Protein AF-A0A943RU64-F1 (afdb_monomer_lite)

Radius of gyration: 13.24 Å; chains: 1; bounding box: 33×18×35 Å

Secondary structure (DSSP, 8-state):
-EEEEEETTT--EEEE---PPTT---S----SS---SEEEEEEEEEEEE-TTT--EEEEEEEEEEEEE--

Foldseek 3Di:
DWKWKAFPVPRHTFDIPPDDDPPDDDPDDHTPDDDDADKTKMKMKDFDADPPPRHTPDMDIDIDIDGDDD

pLDDT: mean 91.68, std 4.9, range [71.81, 97.44]

Sequence (70 aa):
MIVQISLSDTGEMVYDSGLVEPNYHIQTDALSVDLDSGEYPAEAVFYAYDLESLEEVGSVSCQITIHILK

Structure (mmCIF, N/CA/C/O backbone):
data_AF-A0A943RU64-F1
#
_entry.id   AF-A0A943RU64-F1
#
loop_
_atom_site.group_PDB
_atom_site.id
_atom_site.type_symbol
_atom_site.label_atom_id
_atom_site.lab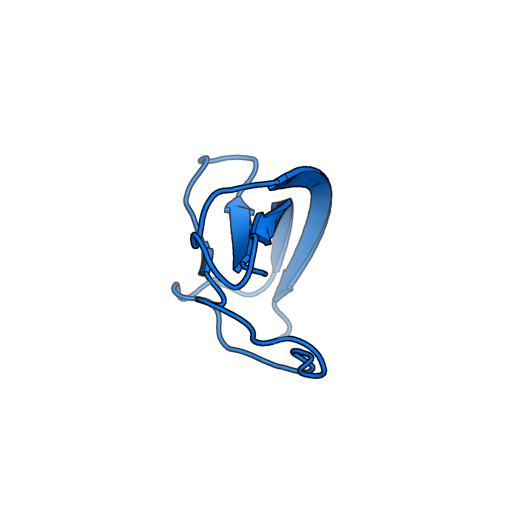el_alt_id
_atom_site.label_comp_id
_atom_site.label_asym_id
_atom_site.label_entity_id
_atom_site.label_seq_id
_atom_site.pdbx_PDB_ins_code
_atom_site.Cartn_x
_atom_site.Cartn_y
_atom_site.Cartn_z
_atom_site.occupancy
_atom_site.B_iso_or_equiv
_atom_site.auth_seq_id
_atom_site.auth_comp_id
_atom_site.auth_asym_id
_atom_site.auth_atom_id
_atom_site.pdbx_PDB_model_num
ATOM 1 N N . MET A 1 1 ? 3.853 0.493 -13.511 1.00 90.00 1 MET A N 1
ATOM 2 C CA . MET A 1 1 ? 3.844 1.189 -12.204 1.00 90.00 1 MET A CA 1
ATOM 3 C C . MET A 1 1 ? 3.463 0.185 -11.136 1.00 90.00 1 MET A C 1
ATOM 5 O O . MET A 1 1 ? 2.654 -0.679 -11.432 1.00 90.00 1 MET A O 1
ATOM 9 N N . ILE A 1 2 ? 4.020 0.284 -9.936 1.00 93.44 2 ILE A N 1
ATOM 10 C CA . ILE A 1 2 ? 3.583 -0.503 -8.774 1.00 93.44 2 ILE A CA 1
ATOM 11 C C . ILE A 1 2 ? 3.159 0.478 -7.684 1.00 93.44 2 ILE A C 1
ATOM 13 O O . ILE A 1 2 ? 3.798 1.516 -7.514 1.00 93.44 2 ILE A O 1
ATOM 17 N N . VAL A 1 3 ? 2.073 0.172 -6.982 1.00 94.25 3 VAL A N 1
ATOM 18 C CA . VAL A 1 3 ? 1.592 0.932 -5.829 1.00 94.25 3 VAL A CA 1
ATOM 19 C C . VAL A 1 3 ? 1.637 0.022 -4.616 1.00 94.25 3 VAL A C 1
ATOM 21 O O . VAL A 1 3 ? 0.984 -1.019 -4.603 1.00 94.25 3 VAL A O 1
ATOM 24 N N . GLN A 1 4 ? 2.384 0.431 -3.599 1.00 96.25 4 GLN A N 1
ATOM 25 C CA . GLN A 1 4 ? 2.455 -0.267 -2.320 1.00 96.25 4 GLN A CA 1
ATOM 26 C C . GLN A 1 4 ? 1.938 0.644 -1.220 1.00 96.25 4 GLN A C 1
ATOM 28 O O . GLN A 1 4 ? 2.219 1.843 -1.225 1.00 96.25 4 GLN A O 1
ATOM 33 N N . ILE A 1 5 ? 1.170 0.083 -0.290 1.00 96.75 5 ILE A N 1
ATOM 34 C CA . ILE A 1 5 ? 0.675 0.817 0.873 1.00 96.75 5 ILE A CA 1
ATOM 35 C C . ILE A 1 5 ? 1.074 0.062 2.129 1.00 96.75 5 ILE A C 1
ATOM 37 O O . ILE A 1 5 ? 0.798 -1.134 2.253 1.00 96.75 5 ILE A O 1
ATOM 41 N N . SER A 1 6 ? 1.666 0.785 3.073 1.00 96.88 6 SER A N 1
ATOM 42 C CA . SER A 1 6 ? 2.072 0.255 4.371 1.00 96.88 6 SER A CA 1
ATOM 43 C C . SER A 1 6 ? 1.480 1.080 5.505 1.00 96.88 6 SER A C 1
ATOM 45 O O . SER A 1 6 ? 1.401 2.304 5.410 1.00 96.88 6 SER A O 1
ATOM 47 N N . LEU A 1 7 ? 1.071 0.427 6.592 1.00 95.94 7 LEU A N 1
ATOM 48 C CA . LEU A 1 7 ? 0.591 1.118 7.789 1.00 95.94 7 LEU A CA 1
ATOM 49 C C . LEU A 1 7 ? 1.727 1.914 8.428 1.00 95.94 7 LEU A C 1
ATOM 51 O O . LEU A 1 7 ? 2.821 1.390 8.628 1.00 95.94 7 LEU A O 1
ATOM 55 N N . SER A 1 8 ? 1.454 3.158 8.814 1.00 93.75 8 SER A N 1
ATOM 56 C CA . SER A 1 8 ? 2.467 4.034 9.414 1.00 93.75 8 SER A CA 1
ATOM 57 C C . SER A 1 8 ? 2.905 3.564 10.803 1.00 93.75 8 SER A C 1
ATOM 59 O O . SER A 1 8 ? 4.042 3.802 11.201 1.00 93.75 8 SER A O 1
ATOM 61 N N . ASP A 1 9 ? 2.014 2.895 11.538 1.00 89.44 9 ASP A N 1
ATOM 62 C CA . ASP A 1 9 ? 2.262 2.484 12.922 1.00 89.44 9 ASP A CA 1
ATOM 63 C C . ASP A 1 9 ? 3.161 1.243 13.009 1.00 89.44 9 ASP A C 1
ATOM 65 O O . ASP A 1 9 ? 4.045 1.166 13.864 1.00 89.44 9 ASP A O 1
ATOM 69 N N . THR A 1 10 ? 2.934 0.260 12.132 1.00 91.50 10 THR A N 1
ATOM 70 C CA . THR A 1 10 ? 3.631 -1.037 12.157 1.00 91.50 10 THR A CA 1
ATOM 71 C C . THR A 1 10 ? 4.655 -1.197 11.036 1.00 91.50 10 THR A C 1
ATOM 73 O O . THR A 1 10 ? 5.532 -2.053 11.138 1.00 91.50 10 THR A O 1
ATOM 76 N N . GLY A 1 11 ? 4.557 -0.402 9.967 1.00 91.19 11 GLY A N 1
ATOM 77 C CA . GLY A 1 11 ? 5.303 -0.608 8.724 1.00 91.19 11 GLY A CA 1
ATOM 78 C C . GLY A 1 11 ? 4.834 -1.826 7.921 1.00 91.19 11 GLY A C 1
ATOM 79 O O . GLY A 1 11 ? 5.490 -2.207 6.954 1.00 91.19 11 GLY A O 1
ATOM 80 N N . GLU A 1 12 ? 3.730 -2.462 8.320 1.00 94.06 12 GLU A N 1
ATOM 81 C CA . GLU A 1 12 ? 3.188 -3.632 7.636 1.00 94.06 12 GLU A CA 1
ATOM 82 C C . GLU A 1 12 ? 2.592 -3.234 6.288 1.00 94.06 12 GLU A C 1
ATOM 84 O O . GLU A 1 12 ? 1.774 -2.317 6.212 1.00 94.06 12 GLU A O 1
ATOM 89 N N . MET A 1 13 ? 2.994 -3.938 5.231 1.00 95.81 13 MET A N 1
ATOM 90 C CA . MET A 1 13 ? 2.443 -3.743 3.896 1.00 95.81 13 MET A CA 1
ATOM 91 C C . MET A 1 13 ? 1.056 -4.373 3.821 1.00 95.81 13 MET A C 1
ATOM 93 O O . MET A 1 13 ? 0.900 -5.584 3.959 1.00 95.81 13 MET A O 1
ATOM 97 N N . VAL A 1 14 ? 0.054 -3.538 3.579 1.00 96.00 14 VAL A N 1
ATOM 98 C CA . VAL A 1 14 ? -1.359 -3.935 3.556 1.00 96.00 14 VAL A CA 1
ATOM 99 C C . VAL A 1 14 ? -1.932 -3.989 2.150 1.00 96.00 14 VAL A C 1
ATOM 101 O O . VAL A 1 14 ? -3.049 -4.465 1.963 1.00 96.00 14 VAL A O 1
ATOM 104 N N . TYR A 1 15 ? -1.180 -3.519 1.158 1.00 95.94 15 TYR A N 1
ATOM 105 C CA . TYR A 1 15 ? -1.582 -3.545 -0.239 1.00 95.94 15 TYR A CA 1
ATOM 106 C C . TYR A 1 15 ? -0.369 -3.517 -1.170 1.00 95.94 15 TYR A C 1
ATOM 108 O O . TYR A 1 15 ? 0.564 -2.741 -0.954 1.00 95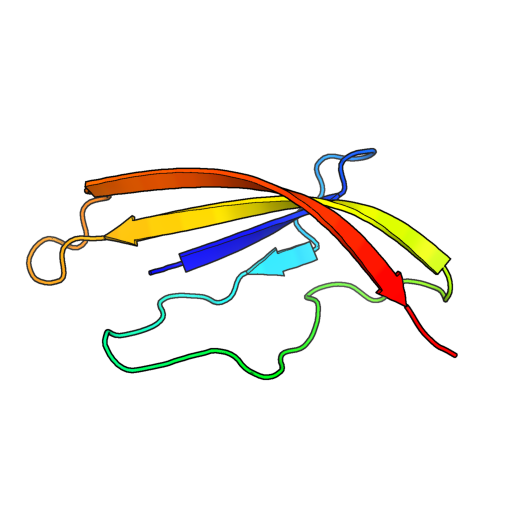.94 15 TYR A O 1
ATOM 116 N N . ASP A 1 16 ? -0.435 -4.322 -2.227 1.00 95.25 16 ASP A N 1
ATOM 117 C CA . ASP A 1 16 ? 0.472 -4.286 -3.370 1.00 95.25 16 ASP A CA 1
ATOM 118 C C . ASP A 1 16 ? -0.368 -4.475 -4.635 1.00 95.25 16 ASP A C 1
ATOM 120 O O . ASP A 1 16 ? -1.040 -5.494 -4.792 1.00 95.25 16 ASP A O 1
ATOM 124 N N . SER A 1 17 ? -0.345 -3.491 -5.533 1.00 93.19 17 SER A N 1
ATOM 125 C CA . SER A 1 17 ? -1.103 -3.569 -6.784 1.00 93.19 17 SER A CA 1
ATOM 126 C C . SER A 1 17 ? -0.556 -4.588 -7.785 1.00 93.19 17 SER A C 1
A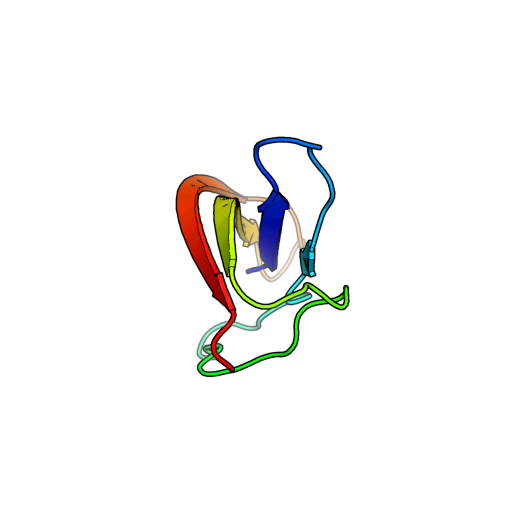TOM 128 O O . SER A 1 17 ? -1.176 -4.838 -8.818 1.00 93.19 17 SER A O 1
ATOM 130 N N . GLY A 1 18 ? 0.669 -5.070 -7.576 1.00 90.69 18 GLY A N 1
ATOM 131 C CA . GLY A 1 18 ? 1.482 -5.670 -8.620 1.00 90.69 18 GLY A CA 1
ATOM 132 C C . GLY A 1 18 ? 1.798 -4.680 -9.746 1.00 90.69 18 GLY A C 1
ATOM 133 O O . GLY A 1 18 ? 1.575 -3.467 -9.642 1.00 90.69 18 GLY A O 1
ATOM 134 N N . LEU A 1 19 ? 2.339 -5.205 -10.849 1.00 89.19 19 LEU A N 1
ATOM 135 C CA . LEU A 1 19 ? 2.681 -4.406 -12.022 1.00 89.19 19 LEU A CA 1
ATOM 136 C C . LEU A 1 19 ? 1.415 -3.943 -12.756 1.00 89.19 19 LEU A C 1
ATOM 138 O O . LEU A 1 19 ? 0.727 -4.729 -13.400 1.00 89.19 19 LEU A O 1
ATOM 142 N N . VAL A 1 20 ? 1.168 -2.637 -12.718 1.00 88.81 20 VAL A N 1
ATOM 143 C CA . VAL A 1 20 ? 0.159 -1.950 -13.527 1.00 88.81 20 VAL A CA 1
ATOM 144 C C . VAL A 1 20 ? 0.793 -1.494 -14.837 1.00 88.81 20 VAL A C 1
ATOM 146 O O . VAL A 1 20 ? 1.732 -0.686 -14.838 1.00 88.81 20 VAL A O 1
ATOM 149 N N . GLU A 1 21 ? 0.279 -2.002 -15.952 1.00 86.62 21 GLU A N 1
ATOM 150 C CA . GLU A 1 21 ? 0.704 -1.609 -17.295 1.00 86.62 21 GLU A CA 1
ATOM 151 C C . GLU A 1 21 ? 0.313 -0.152 -17.622 1.00 86.62 21 GLU A C 1
ATOM 153 O O . GLU A 1 21 ? -0.638 0.398 -17.055 1.00 86.62 21 GLU A O 1
ATOM 158 N N . PRO A 1 22 ? 1.016 0.516 -18.551 1.00 83.00 22 PRO A N 1
ATOM 159 C CA . PRO A 1 22 ? 0.617 1.837 -19.021 1.00 83.00 22 PRO A CA 1
ATOM 160 C C . PRO A 1 22 ? -0.800 1.830 -19.594 1.00 83.00 22 PRO A C 1
ATOM 162 O O . PRO A 1 22 ? -1.190 0.898 -20.292 1.00 83.00 22 PRO A O 1
ATOM 165 N N . ASN A 1 23 ? -1.536 2.921 -19.381 1.00 85.25 23 ASN A N 1
ATOM 166 C CA . ASN A 1 23 ? -2.951 3.079 -19.757 1.00 85.25 23 ASN A CA 1
ATOM 167 C C . ASN A 1 23 ? -3.942 2.228 -18.944 1.00 85.25 23 ASN A C 1
ATOM 169 O O . ASN A 1 23 ? -5.125 2.207 -19.279 1.00 85.25 23 ASN A O 1
ATOM 173 N N . TYR A 1 24 ? -3.489 1.590 -17.863 1.00 88.25 24 TYR A N 1
ATOM 174 C CA . TYR A 1 24 ? -4.359 0.972 -16.869 1.00 88.25 24 TYR A CA 1
ATOM 175 C C . TYR A 1 24 ? -4.419 1.820 -15.600 1.00 88.25 24 TYR A C 1
ATOM 177 O O . TYR A 1 24 ? -3.481 2.539 -15.251 1.00 88.25 24 TYR A O 1
ATOM 185 N N . HIS A 1 25 ? -5.546 1.729 -14.901 1.00 87.44 25 HIS A N 1
ATOM 186 C CA . HIS A 1 25 ? -5.780 2.414 -13.638 1.00 87.44 25 HIS A CA 1
ATOM 187 C C . HIS A 1 25 ? -6.519 1.489 -12.673 1.00 87.44 25 HIS A C 1
ATOM 189 O O . HIS A 1 25 ? -7.362 0.689 -13.077 1.00 87.44 25 HIS A O 1
ATOM 195 N N . ILE A 1 26 ? -6.226 1.634 -11.384 1.00 87.88 26 ILE A N 1
ATOM 196 C CA . ILE A 1 26 ? -6.912 0.905 -10.318 1.00 87.88 26 ILE A CA 1
ATOM 197 C C . ILE A 1 26 ? -8.028 1.807 -9.804 1.00 87.88 26 ILE A C 1
ATOM 199 O O . ILE A 1 26 ? -7.764 2.878 -9.264 1.00 87.88 26 ILE A O 1
ATOM 203 N N . GLN A 1 27 ? -9.282 1.401 -10.007 1.00 90.94 27 GLN A N 1
ATOM 204 C CA . GLN A 1 27 ? -10.429 2.080 -9.384 1.00 90.94 27 GLN A CA 1
ATOM 205 C C . GLN A 1 27 ? -10.775 1.465 -8.033 1.00 90.94 27 GLN A C 1
ATOM 207 O O . GLN A 1 27 ? -11.237 2.156 -7.129 1.00 90.94 27 GLN A O 1
ATOM 212 N N . THR A 1 28 ? -10.615 0.150 -7.918 1.00 90.88 28 THR A N 1
ATOM 213 C CA . THR A 1 28 ? -10.977 -0.620 -6.733 1.00 90.88 28 THR A CA 1
ATOM 214 C C . THR A 1 28 ? -10.123 -1.870 -6.705 1.00 90.88 28 THR A C 1
ATOM 216 O O . THR A 1 28 ? -9.938 -2.503 -7.743 1.00 90.88 28 THR A O 1
ATOM 219 N N . ASP A 1 29 ? -9.635 -2.209 -5.522 1.00 93.19 29 ASP A N 1
ATOM 220 C CA . ASP A 1 29 ? -8.922 -3.448 -5.254 1.00 93.19 29 ASP A CA 1
ATOM 221 C C . ASP A 1 29 ? -9.101 -3.823 -3.773 1.00 93.19 29 ASP A C 1
ATOM 223 O O . ASP A 1 29 ? -9.645 -3.034 -2.992 1.00 93.19 29 ASP A O 1
ATOM 227 N N . ALA A 1 30 ? -8.694 -5.032 -3.399 1.00 91.88 30 ALA A N 1
ATOM 228 C CA . ALA A 1 30 ? -8.752 -5.532 -2.034 1.00 91.88 30 ALA A CA 1
ATOM 229 C C . ALA A 1 30 ? -7.424 -5.309 -1.300 1.00 91.88 30 ALA A C 1
ATOM 231 O O . ALA A 1 30 ? -6.347 -5.407 -1.884 1.00 91.88 30 ALA A O 1
ATOM 232 N N . LEU A 1 31 ? -7.503 -5.054 0.007 1.00 93.75 31 LEU A N 1
ATOM 233 C CA . LEU A 1 31 ? -6.326 -5.099 0.869 1.00 93.75 31 LEU A CA 1
ATOM 234 C C . LEU A 1 31 ? -5.845 -6.547 1.016 1.00 93.75 31 LEU A C 1
ATOM 236 O O . LEU A 1 31 ? -6.640 -7.486 1.043 1.00 93.75 31 LEU A O 1
ATOM 240 N N . SER A 1 32 ? -4.535 -6.714 1.160 1.00 93.38 32 SER A N 1
ATOM 241 C CA . SER A 1 32 ? -3.891 -8.011 1.395 1.00 93.38 32 SER A CA 1
ATOM 242 C C . SER A 1 32 ? -4.156 -8.560 2.802 1.00 93.38 32 SER A C 1
ATOM 244 O O . SER A 1 32 ? -3.869 -9.726 3.073 1.00 93.38 32 SER A O 1
ATOM 246 N N . VAL A 1 33 ? -4.682 -7.722 3.697 1.00 91.62 33 VAL A N 1
ATOM 247 C CA . VAL A 1 33 ? -4.993 -8.042 5.092 1.00 91.62 33 VAL A CA 1
ATOM 248 C C . VAL A 1 33 ? -6.438 -7.675 5.418 1.00 91.62 33 VAL A C 1
ATOM 250 O O . VAL A 1 33 ? -7.009 -6.755 4.831 1.00 91.62 33 VAL A O 1
ATOM 253 N N . ASP A 1 34 ? -7.011 -8.383 6.387 1.00 91.06 34 ASP A N 1
ATOM 254 C CA . ASP A 1 34 ? -8.313 -8.049 6.959 1.00 91.06 34 ASP A CA 1
ATOM 255 C C . ASP A 1 34 ? -8.104 -7.051 8.107 1.00 91.06 34 ASP A C 1
ATOM 257 O O . ASP A 1 34 ? -7.350 -7.324 9.045 1.00 91.06 34 ASP A O 1
ATOM 261 N N . LEU A 1 35 ? -8.712 -5.871 7.992 1.00 90.62 35 LEU A N 1
ATOM 262 C CA . LEU A 1 35 ? -8.653 -4.814 8.998 1.00 90.62 35 LEU A CA 1
ATOM 263 C C . LEU A 1 35 ? -10.047 -4.585 9.568 1.00 90.62 35 LEU A C 1
ATOM 265 O O . LEU A 1 35 ? -11.032 -4.526 8.830 1.00 90.62 35 LEU A O 1
ATOM 269 N N . ASP A 1 36 ? -10.114 -4.386 10.881 1.00 93.00 36 ASP A N 1
ATOM 270 C CA . ASP A 1 36 ? -11.343 -3.968 11.540 1.00 93.00 36 ASP A CA 1
ATOM 271 C C . ASP A 1 36 ? -11.793 -2.576 11.058 1.00 93.00 36 ASP A C 1
ATOM 273 O O . ASP A 1 36 ? -11.017 -1.766 10.547 1.00 93.00 36 ASP A O 1
ATOM 277 N N . SER A 1 37 ? -13.076 -2.261 11.252 1.00 94.25 37 SER A N 1
ATOM 278 C CA . SER A 1 37 ? -13.604 -0.931 10.936 1.00 94.25 37 SER A CA 1
ATOM 279 C C . SER A 1 37 ? -12.877 0.153 11.736 1.00 94.25 37 SER A C 1
ATOM 281 O O . SER A 1 37 ? -12.883 0.109 12.971 1.00 94.25 37 SER A O 1
ATOM 283 N N . GLY A 1 38 ? -12.322 1.152 11.055 1.00 94.12 38 GLY A N 1
ATOM 284 C CA . GLY A 1 38 ? -11.486 2.169 11.682 1.00 94.12 38 GLY A CA 1
ATOM 285 C C . GLY A 1 38 ? -10.782 3.079 10.681 1.00 94.12 38 GLY A C 1
ATOM 286 O O . GLY A 1 38 ? -11.039 3.026 9.476 1.00 94.12 38 GLY A O 1
ATOM 287 N N . GLU A 1 39 ? -9.895 3.921 11.205 1.00 95.56 39 GLU A N 1
ATOM 288 C CA . GLU A 1 39 ? -9.033 4.808 10.425 1.00 95.56 39 GLU A CA 1
ATOM 289 C C . GLU A 1 39 ? -7.572 4.465 10.700 1.00 95.56 39 GLU A C 1
ATOM 291 O O . GLU A 1 39 ? -7.159 4.393 11.858 1.00 95.56 39 GLU A O 1
ATOM 296 N N . TYR A 1 40 ? -6.794 4.274 9.639 1.00 95.31 40 TYR A N 1
ATOM 297 C CA . TYR A 1 40 ? -5.408 3.835 9.730 1.00 95.31 40 TYR A CA 1
ATOM 298 C C . TYR A 1 40 ? -4.508 4.790 8.942 1.00 95.31 40 TYR A C 1
ATOM 300 O O . TYR A 1 40 ? -4.633 4.875 7.715 1.00 95.31 40 TYR A O 1
ATOM 308 N N . PRO A 1 41 ? -3.604 5.531 9.607 1.00 96.62 41 PRO A N 1
ATOM 309 C CA . PRO A 1 41 ? -2.555 6.266 8.919 1.00 96.62 41 PRO A CA 1
ATOM 310 C C . PRO A 1 41 ? -1.657 5.292 8.153 1.00 96.62 41 PRO A C 1
ATOM 312 O O . PRO A 1 41 ? -1.229 4.269 8.692 1.00 96.62 41 PRO A O 1
ATOM 315 N N . ALA A 1 42 ? -1.370 5.611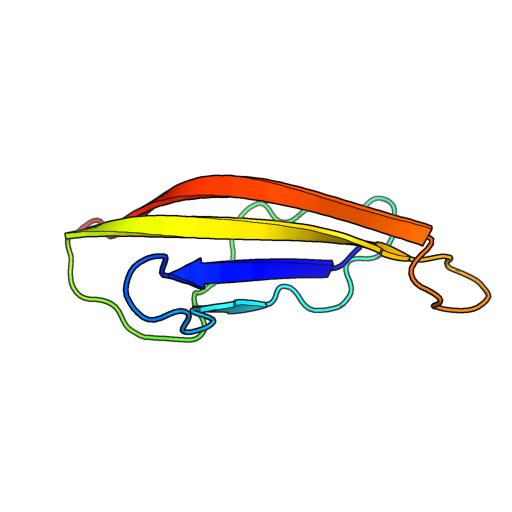 6.898 1.00 96.88 42 ALA A N 1
ATOM 316 C CA . ALA A 1 42 ? -0.546 4.781 6.035 1.00 96.88 42 ALA A CA 1
ATOM 317 C C . ALA A 1 42 ? 0.328 5.634 5.113 1.00 96.88 42 ALA A C 1
ATOM 319 O O . ALA A 1 42 ? 0.079 6.821 4.885 1.00 96.88 42 ALA A O 1
ATOM 320 N N . GLU A 1 43 ? 1.353 5.008 4.556 1.00 97.44 43 GLU A N 1
ATOM 321 C CA . GLU A 1 43 ? 2.190 5.566 3.507 1.00 97.44 43 GLU A CA 1
ATOM 322 C C . GLU A 1 43 ? 1.942 4.788 2.218 1.00 97.44 43 GLU A C 1
ATOM 324 O O . GLU A 1 43 ? 2.038 3.562 2.194 1.00 97.44 43 GLU A O 1
ATOM 329 N N . ALA A 1 44 ? 1.612 5.511 1.151 1.00 96.19 44 ALA A N 1
ATOM 330 C CA . ALA A 1 44 ? 1.514 4.967 -0.193 1.00 96.19 44 ALA A CA 1
ATOM 331 C C . ALA A 1 44 ? 2.758 5.361 -0.988 1.00 96.19 44 ALA A C 1
ATOM 333 O O . ALA A 1 44 ? 3.108 6.543 -1.051 1.00 96.19 44 ALA A O 1
ATOM 334 N N . VAL A 1 45 ? 3.394 4.382 -1.624 1.00 96.12 45 VAL A N 1
ATOM 335 C CA . VAL A 1 45 ? 4.554 4.577 -2.493 1.00 96.12 45 VAL A CA 1
ATOM 336 C C . VAL A 1 45 ? 4.203 4.137 -3.907 1.00 96.12 45 VAL A C 1
ATOM 338 O O . VAL A 1 45 ? 3.715 3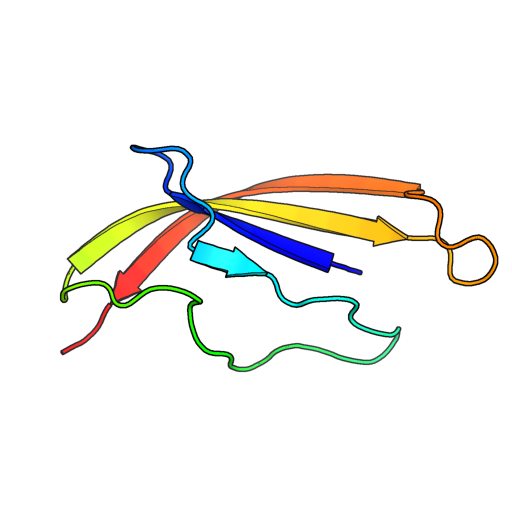.029 -4.132 1.00 96.12 45 VAL A O 1
ATOM 341 N N . PHE A 1 46 ? 4.451 5.025 -4.864 1.00 93.56 46 PHE A N 1
ATOM 342 C CA . PHE A 1 46 ? 4.240 4.790 -6.285 1.00 93.56 46 PHE A CA 1
ATOM 343 C C . PHE A 1 46 ? 5.596 4.645 -6.961 1.00 93.56 46 PHE A C 1
ATOM 345 O O . PHE A 1 46 ? 6.384 5.591 -6.971 1.00 93.56 46 PHE A O 1
ATOM 352 N N . TYR A 1 47 ? 5.839 3.483 -7.556 1.00 93.44 47 TYR A N 1
ATOM 353 C CA . TYR A 1 47 ? 7.062 3.154 -8.276 1.00 93.44 47 TYR A CA 1
ATOM 354 C C . TYR A 1 47 ? 6.812 3.191 -9.783 1.00 93.44 47 TYR A C 1
ATOM 356 O O . TYR A 1 47 ? 5.970 2.460 -10.324 1.00 93.44 47 TYR A O 1
ATOM 364 N N . ALA A 1 48 ? 7.548 4.051 -10.477 1.00 91.19 48 ALA A N 1
ATOM 365 C CA . ALA A 1 48 ? 7.602 4.094 -11.926 1.00 91.19 48 ALA A CA 1
ATOM 366 C C . ALA A 1 48 ? 8.713 3.159 -12.414 1.00 91.19 48 ALA A C 1
ATOM 368 O O . ALA A 1 48 ? 9.840 3.217 -11.927 1.00 91.19 48 ALA A O 1
ATOM 369 N N . TYR A 1 49 ? 8.394 2.330 -13.405 1.00 87.38 49 TYR A N 1
ATOM 370 C CA . TYR A 1 49 ? 9.337 1.403 -14.027 1.00 87.38 49 TYR A CA 1
ATOM 371 C C . TYR A 1 49 ? 9.434 1.687 -15.518 1.00 87.38 49 TYR A C 1
ATOM 373 O O . TYR A 1 49 ? 8.428 2.041 -16.143 1.00 87.38 49 TYR A O 1
ATOM 381 N N . ASP A 1 50 ? 10.629 1.505 -16.069 1.00 85.00 50 ASP A N 1
ATOM 382 C CA . ASP A 1 50 ? 10.831 1.419 -17.507 1.00 85.00 50 ASP A CA 1
ATOM 383 C C . ASP A 1 50 ? 10.192 0.132 -18.053 1.00 85.00 50 ASP A C 1
ATOM 385 O O . ASP A 1 50 ? 10.234 -0.920 -17.418 1.00 85.00 50 ASP A O 1
ATOM 389 N N . LEU A 1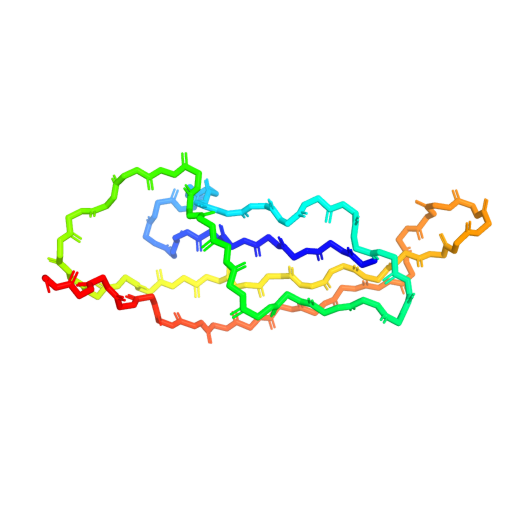 51 ? 9.559 0.209 -19.221 1.00 77.56 51 LEU A N 1
ATOM 390 C CA . LEU A 1 51 ? 8.798 -0.913 -19.781 1.00 77.56 51 LEU A CA 1
ATOM 391 C C . LEU A 1 51 ? 9.672 -1.921 -20.525 1.00 77.56 51 LEU A C 1
ATOM 393 O O . LEU A 1 51 ? 9.242 -3.054 -20.727 1.00 77.56 51 LEU A O 1
ATOM 397 N N . GLU A 1 52 ? 10.863 -1.511 -20.957 1.00 83.69 52 GLU A N 1
ATOM 398 C CA . GLU A 1 52 ? 11.789 -2.364 -21.695 1.00 83.69 52 GLU A CA 1
ATOM 399 C C . GLU A 1 52 ? 12.731 -3.091 -20.735 1.00 83.69 52 GLU A C 1
ATOM 401 O O . GLU A 1 52 ? 12.905 -4.306 -20.849 1.00 83.69 52 GLU A O 1
ATOM 406 N N . SER A 1 53 ? 13.321 -2.368 -19.777 1.00 84.31 53 SER A N 1
ATOM 407 C CA . SER A 1 53 ? 14.277 -2.936 -18.820 1.00 84.31 53 SER A CA 1
ATOM 408 C C . SER A 1 53 ? 13.647 -3.423 -17.514 1.00 84.31 53 SER A C 1
ATOM 410 O O . SER A 1 53 ? 14.290 -4.187 -16.794 1.00 84.31 53 SER A O 1
ATOM 412 N N . LEU A 1 54 ? 12.405 -3.015 -17.205 1.00 79.38 54 LEU A N 1
ATOM 413 C CA . LEU A 1 54 ? 11.754 -3.218 -15.899 1.00 79.38 54 LEU A CA 1
ATOM 414 C C . LEU A 1 54 ? 12.557 -2.641 -14.721 1.00 79.38 54 LEU A C 1
ATOM 416 O O . LEU A 1 54 ? 12.358 -3.040 -13.573 1.00 79.38 54 LEU A O 1
ATOM 420 N N . GLU A 1 55 ? 13.449 -1.686 -14.986 1.00 86.62 55 GLU A N 1
ATOM 421 C CA . GLU A 1 55 ? 14.181 -0.971 -13.946 1.00 86.62 55 GLU A CA 1
ATOM 422 C C . GLU A 1 55 ? 13.341 0.171 -13.378 1.00 86.62 55 GLU A C 1
ATOM 424 O O . GLU A 1 55 ? 12.565 0.819 -14.083 1.00 86.62 55 GLU A O 1
ATOM 429 N N . GLU A 1 56 ? 13.490 0.424 -12.079 1.00 87.00 56 GLU A N 1
ATOM 430 C CA . GLU A 1 56 ? 12.845 1.559 -11.427 1.00 87.00 56 GLU A CA 1
ATOM 431 C C . GLU A 1 56 ? 13.439 2.868 -11.964 1.00 87.00 56 GLU A C 1
ATOM 433 O O . GLU A 1 56 ? 14.642 3.109 -11.869 1.00 87.00 56 GLU A O 1
ATOM 438 N N . VAL A 1 57 ? 12.582 3.729 -12.510 1.00 92.12 57 VAL A N 1
ATOM 439 C CA . VAL A 1 57 ? 12.967 5.055 -13.022 1.00 92.12 57 VAL A CA 1
ATOM 440 C C . VAL A 1 57 ? 12.626 6.180 -12.047 1.00 92.12 57 VAL A C 1
ATOM 442 O O . VAL A 1 57 ? 13.054 7.319 -12.234 1.00 92.12 57 VAL A O 1
ATOM 445 N N . GLY A 1 58 ? 11.871 5.872 -10.992 1.00 91.50 58 GLY A N 1
ATOM 446 C CA . GLY A 1 58 ? 11.632 6.774 -9.876 1.00 91.50 58 GLY A CA 1
ATOM 447 C C . GLY A 1 58 ? 10.510 6.305 -8.960 1.00 91.50 58 GLY A C 1
ATOM 448 O O . GLY A 1 58 ? 9.678 5.478 -9.330 1.00 91.50 58 GLY A O 1
ATOM 449 N N . SER A 1 59 ? 10.458 6.905 -7.776 1.00 94.50 59 SER A N 1
ATOM 450 C CA . SER A 1 59 ? 9.436 6.637 -6.770 1.00 94.50 59 SER A CA 1
ATOM 451 C C . SER A 1 59 ? 8.943 7.929 -6.126 1.00 94.50 59 SER A C 1
ATOM 453 O O . SER A 1 59 ? 9.732 8.851 -5.903 1.00 94.50 59 SER A O 1
ATOM 455 N N . VAL A 1 60 ? 7.667 7.981 -5.757 1.00 96.00 60 VAL A N 1
ATOM 456 C CA . VAL A 1 60 ? 7.107 9.044 -4.910 1.00 96.00 60 VAL A CA 1
ATOM 457 C C . VAL A 1 60 ? 6.342 8.421 -3.754 1.00 96.00 60 VAL A C 1
ATOM 459 O O . VAL A 1 60 ? 5.577 7.482 -3.965 1.00 96.00 60 VAL A O 1
ATOM 462 N N . SER A 1 61 ? 6.534 8.945 -2.543 1.00 94.81 61 SER A N 1
ATOM 463 C CA . SER A 1 61 ? 5.757 8.542 -1.373 1.00 94.81 61 SER A CA 1
ATOM 464 C C . SER A 1 61 ? 4.847 9.663 -0.884 1.00 94.81 61 SER A C 1
ATOM 466 O O . SER A 1 61 ? 5.137 10.852 -1.052 1.00 94.81 61 SER A O 1
ATOM 468 N N . CYS A 1 62 ? 3.693 9.283 -0.342 1.00 95.81 62 CYS A N 1
ATOM 469 C CA . CYS A 1 62 ? 2.673 10.185 0.178 1.00 95.81 62 CYS A CA 1
ATOM 470 C C . CYS A 1 62 ? 2.013 9.576 1.416 1.00 95.81 62 CYS A C 1
ATOM 472 O O . CYS A 1 62 ? 1.732 8.379 1.456 1.00 95.81 62 CYS A O 1
ATOM 474 N N . GLN A 1 63 ? 1.702 10.416 2.403 1.00 96.25 63 GLN A N 1
ATOM 475 C CA . GLN A 1 63 ? 0.891 10.002 3.546 1.00 96.25 63 GLN A CA 1
ATOM 476 C C . GLN A 1 63 ? -0.590 9.996 3.170 1.00 96.25 63 GLN A C 1
ATOM 478 O O . GLN A 1 63 ? -1.096 10.958 2.588 1.00 96.25 63 GLN A O 1
ATOM 483 N N . ILE A 1 64 ? -1.274 8.915 3.527 1.00 95.94 64 ILE A N 1
ATOM 484 C CA . ILE A 1 64 ? -2.704 8.712 3.309 1.00 95.94 64 ILE A CA 1
ATOM 485 C C . ILE A 1 64 ? -3.372 8.209 4.595 1.00 95.94 64 ILE A C 1
ATOM 487 O O . ILE A 1 64 ? -2.711 7.795 5.548 1.00 95.94 64 ILE A O 1
ATOM 491 N N . THR A 1 65 ? -4.702 8.215 4.612 1.00 96.00 65 THR A N 1
ATOM 492 C CA . THR A 1 65 ? -5.500 7.599 5.676 1.00 96.00 65 THR A CA 1
ATOM 493 C C . THR A 1 65 ? -6.441 6.585 5.046 1.00 96.00 65 THR A C 1
ATOM 495 O O . THR A 1 65 ? -7.219 6.923 4.153 1.00 96.00 65 THR A O 1
ATOM 498 N N . ILE A 1 66 ? -6.353 5.333 5.488 1.00 94.12 66 ILE A N 1
ATOM 499 C CA . ILE A 1 66 ? -7.259 4.261 5.078 1.00 94.12 66 ILE A CA 1
ATOM 500 C C . ILE A 1 66 ? -8.478 4.306 5.996 1.00 94.12 66 ILE A C 1
ATOM 502 O O . ILE A 1 66 ? -8.331 4.265 7.216 1.00 94.12 66 ILE A O 1
ATOM 506 N N . HIS A 1 67 ? -9.674 4.357 5.412 1.00 94.88 67 HIS A N 1
ATOM 507 C CA . HIS A 1 67 ? -10.936 4.286 6.144 1.00 94.88 67 HIS A CA 1
ATOM 508 C C . HIS A 1 67 ? -11.622 2.953 5.841 1.00 94.88 67 HIS A C 1
ATOM 510 O O . HIS A 1 67 ? -12.048 2.719 4.709 1.00 94.88 67 HIS A O 1
ATOM 516 N N . ILE A 1 68 ? -11.751 2.091 6.850 1.00 93.94 68 ILE A N 1
ATOM 517 C CA . ILE A 1 68 ? -12.501 0.839 6.743 1.00 93.94 68 ILE A CA 1
ATOM 518 C C . ILE A 1 68 ? -13.927 1.095 7.224 1.00 93.94 68 ILE A C 1
ATOM 520 O O . ILE A 1 68 ? -14.180 1.302 8.415 1.00 93.94 68 ILE A O 1
ATOM 524 N N . LEU A 1 69 ? -14.857 1.125 6.270 1.00 91.19 69 LEU A N 1
ATOM 525 C CA . LEU A 1 69 ? -16.280 1.325 6.530 1.00 91.19 69 LEU A CA 1
ATOM 526 C C . LEU A 1 69 ? -16.938 0.016 6.991 1.00 91.19 69 LEU A C 1
ATOM 528 O O . LEU A 1 69 ? -16.481 -1.073 6.651 1.00 91.19 69 LEU A O 1
ATOM 532 N N . LYS A 1 70 ? -18.006 0.148 7.782 1.00 71.81 70 LYS A N 1
ATOM 533 C CA . LYS A 1 70 ? -18.819 -0.965 8.295 1.00 71.81 70 LYS A CA 1
ATOM 534 C C . LYS A 1 70 ? -19.869 -1.448 7.304 1.00 71.81 70 LYS A C 1
ATOM 536 O O . LYS A 1 70 ? -20.379 -0.595 6.543 1.00 71.81 70 LYS A O 1
#